Protein AF-A0A5K1DNN4-F1 (afdb_monomer_lite)

Secondary structure (DSSP, 8-state):
--SSHHHHHT-STTSHHHHHHHHHHHHHHIIIIIIHHHHHHHHHHHHHHHHHHHHHHHHH--HHHH--

Sequence (68 aa):
AGRSDHARSLGPKGSDPHKAAVIGDTIGDPLKDTSGPSLNILIKLMAVESLVFAPFFAAHGGILFKWL

Structure (mmCIF, N/CA/C/O backbone):
data_AF-A0A5K1DNN4-F1
#
_entry.id   AF-A0A5K1DNN4-F1
#
loop_
_atom_site.group_PDB
_atom_site.id
_atom_site.type_symbol
_atom_site.label_atom_id
_atom_site.label_alt_id
_atom_site.label_comp_id
_atom_site.label_asym_id
_atom_site.label_entity_id
_atom_site.label_seq_id
_atom_site.pdbx_PDB_ins_code
_atom_site.Cartn_x
_atom_site.Cartn_y
_atom_site.Cartn_z
_atom_site.occupancy
_atom_site.B_iso_or_equiv
_atom_site.auth_seq_id
_atom_site.auth_comp_id
_atom_site.auth_asym_id
_atom_site.auth_atom_id
_atom_site.pdbx_PDB_model_num
ATOM 1 N N . ALA A 1 1 ? -6.144 -4.268 28.872 1.00 49.97 1 ALA A N 1
ATOM 2 C CA . ALA A 1 1 ? -6.835 -2.969 28.969 1.00 49.97 1 ALA A CA 1
ATOM 3 C C . ALA A 1 1 ? -6.053 -2.094 29.940 1.00 49.97 1 ALA A C 1
ATOM 5 O O . ALA A 1 1 ? -6.065 -2.394 31.123 1.00 49.97 1 ALA A O 1
ATOM 6 N N . GLY A 1 2 ? -5.291 -1.134 29.402 1.00 52.59 2 GLY A N 1
ATOM 7 C CA . GLY A 1 2 ? -4.770 0.051 30.096 1.00 52.59 2 GLY A CA 1
ATOM 8 C C . GLY A 1 2 ? -3.991 -0.125 31.404 1.00 52.59 2 GLY A C 1
ATOM 9 O O . GLY A 1 2 ? -4.596 -0.233 32.460 1.00 52.59 2 GLY A O 1
ATOM 10 N N . ARG A 1 3 ? -2.654 -0.038 31.361 1.00 61.38 3 ARG A N 1
ATOM 11 C CA . ARG A 1 3 ? -1.806 0.104 32.567 1.00 61.38 3 ARG A CA 1
ATOM 12 C C . ARG A 1 3 ? -1.744 1.542 33.120 1.00 61.38 3 ARG A C 1
ATOM 14 O O . ARG A 1 3 ? -1.065 1.750 34.116 1.00 61.38 3 ARG A O 1
ATOM 21 N N . SER A 1 4 ? -2.406 2.516 32.489 1.00 78.62 4 SER A N 1
ATOM 22 C CA . SER A 1 4 ? -2.424 3.918 32.929 1.00 78.62 4 SER A CA 1
ATOM 23 C C . SER A 1 4 ? -3.717 4.271 33.666 1.00 78.62 4 SER A C 1
ATOM 25 O O . SER A 1 4 ? -4.787 3.746 33.348 1.00 78.62 4 SER A O 1
ATOM 27 N N . ASP A 1 5 ? -3.634 5.210 34.611 1.00 74.44 5 ASP A N 1
ATOM 28 C CA . ASP A 1 5 ? -4.794 5.683 35.380 1.00 74.44 5 ASP A CA 1
ATOM 29 C C . ASP A 1 5 ? -5.868 6.319 34.479 1.00 74.44 5 ASP A C 1
ATOM 31 O O . ASP A 1 5 ? -7.062 6.108 34.688 1.00 74.44 5 ASP A O 1
ATOM 35 N N . HIS A 1 6 ? -5.455 6.976 33.388 1.00 72.19 6 HIS A N 1
ATOM 36 C CA . HIS A 1 6 ? -6.359 7.466 32.341 1.00 72.19 6 HIS A CA 1
ATOM 37 C C . HIS A 1 6 ? -7.119 6.350 31.620 1.00 72.19 6 HIS A C 1
ATOM 39 O O . HIS A 1 6 ? -8.281 6.520 31.278 1.00 72.19 6 HIS A O 1
ATOM 45 N N . ALA A 1 7 ? -6.501 5.195 31.376 1.00 70.81 7 ALA A N 1
ATOM 46 C CA . ALA A 1 7 ? -7.195 4.097 30.712 1.00 70.81 7 ALA A CA 1
ATOM 47 C C . ALA A 1 7 ? -8.190 3.384 31.646 1.00 70.81 7 ALA A C 1
ATOM 49 O O . ALA A 1 7 ? -9.150 2.783 31.170 1.00 70.81 7 ALA A O 1
ATOM 50 N N . ARG A 1 8 ? -7.988 3.475 32.969 1.00 70.38 8 ARG A N 1
ATOM 51 C CA . ARG A 1 8 ? -8.944 3.005 33.984 1.00 70.38 8 ARG A CA 1
ATOM 52 C C . ARG A 1 8 ? -10.166 3.915 34.121 1.00 70.38 8 ARG A C 1
ATOM 54 O O . ARG A 1 8 ? -11.252 3.404 34.383 1.00 70.38 8 ARG A O 1
ATOM 61 N N . SER A 1 9 ? -10.018 5.228 33.926 1.00 81.06 9 SER A N 1
ATOM 62 C CA . SER A 1 9 ? -11.137 6.178 34.035 1.00 81.06 9 SER A CA 1
ATOM 63 C C . SER A 1 9 ? -12.119 6.127 32.856 1.00 81.06 9 SER A C 1
ATOM 65 O O . SER A 1 9 ? -13.252 6.577 32.991 1.00 81.06 9 SER A O 1
ATOM 67 N N . LEU A 1 10 ? -11.735 5.514 31.730 1.00 83.94 10 LEU A N 1
ATOM 68 C CA . LEU A 1 10 ? -12.580 5.332 30.535 1.00 83.94 10 LEU A CA 1
ATOM 69 C C . LEU A 1 10 ? -13.633 4.208 30.676 1.00 83.94 10 LEU A C 1
ATOM 71 O O . LEU A 1 10 ? -14.383 3.908 29.743 1.00 83.94 10 LEU A O 1
ATOM 75 N N . GLY A 1 11 ? -13.725 3.603 31.860 1.00 82.50 11 GLY A N 1
ATOM 76 C CA . GLY A 1 11 ? -14.724 2.595 32.192 1.00 82.50 11 GLY A CA 1
ATOM 77 C C . GLY A 1 11 ? -14.356 1.169 31.757 1.00 82.50 11 GLY A C 1
ATOM 78 O O . GLY A 1 11 ? -13.334 0.936 31.105 1.00 82.50 11 GLY A O 1
ATOM 79 N N . PRO A 1 12 ? -15.167 0.177 32.166 1.00 87.62 12 PRO A N 1
ATOM 80 C CA . PRO A 1 12 ? -14.919 -1.234 31.882 1.00 87.62 12 PRO A CA 1
ATOM 81 C C . PRO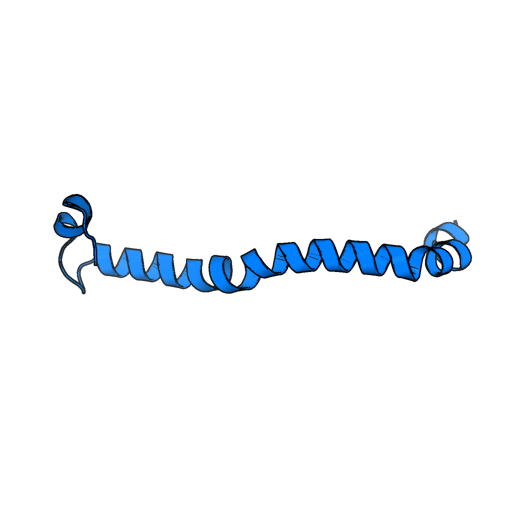 A 1 12 ? -15.226 -1.595 30.419 1.00 87.62 12 PRO A C 1
ATOM 83 O O . PRO A 1 12 ? -15.824 -0.822 29.673 1.00 87.62 12 PRO A O 1
ATOM 86 N N . LYS A 1 13 ? -14.863 -2.817 30.004 1.00 88.19 13 LYS A N 1
ATOM 87 C CA . LYS A 1 13 ? -15.254 -3.348 28.687 1.00 88.19 13 LYS A CA 1
ATOM 88 C C . LYS A 1 13 ? -16.775 -3.269 28.512 1.00 88.19 13 LYS A C 1
ATOM 90 O O . LYS A 1 13 ? -17.521 -3.664 29.401 1.00 88.19 13 LYS A O 1
ATOM 95 N N . GLY A 1 14 ? -17.207 -2.779 27.356 1.00 89.06 14 GLY A N 1
ATOM 96 C CA . GLY A 1 14 ? -18.615 -2.548 27.026 1.00 89.06 14 GLY A CA 1
ATOM 97 C C . GLY A 1 14 ? -19.086 -1.108 27.253 1.00 89.06 14 GLY A C 1
ATOM 98 O O . GLY A 1 14 ? -20.162 -0.766 26.763 1.00 89.06 14 GLY A O 1
ATOM 99 N N . SER A 1 15 ? -18.283 -0.262 27.917 1.00 92.69 15 SER A N 1
ATOM 100 C CA . SER A 1 15 ? -18.531 1.182 28.008 1.00 92.69 15 SER A CA 1
ATOM 101 C C . SER A 1 15 ? -18.484 1.855 26.630 1.00 92.69 15 SER A C 1
ATOM 103 O O . SER A 1 15 ? -17.889 1.334 25.681 1.00 92.69 15 SER A O 1
ATOM 105 N N . ASP A 1 16 ? -19.078 3.039 26.506 1.00 94.19 16 ASP A N 1
ATOM 106 C CA . ASP A 1 16 ? -19.053 3.786 25.243 1.00 94.19 16 ASP A CA 1
ATOM 107 C C . ASP A 1 16 ? -17.628 4.172 24.799 1.00 94.19 16 ASP A C 1
ATOM 109 O O . ASP A 1 16 ? -17.307 3.963 23.624 1.00 94.19 16 ASP A O 1
ATOM 113 N N . PRO A 1 17 ? -16.712 4.595 25.700 1.00 92.62 17 PRO A N 1
ATOM 114 C CA . PRO A 1 17 ? -15.304 4.763 25.343 1.00 92.62 17 PRO A CA 1
ATOM 115 C C . PRO A 1 17 ? -14.641 3.477 24.832 1.00 92.62 17 PRO A C 1
ATOM 117 O O . PRO A 1 17 ? -13.822 3.529 23.915 1.00 92.62 17 PRO A O 1
ATOM 120 N N . HIS A 1 18 ? -15.004 2.307 25.376 1.00 93.00 18 HIS A N 1
ATOM 121 C CA . HIS A 1 18 ? -14.484 1.030 24.889 1.00 93.00 18 HIS A 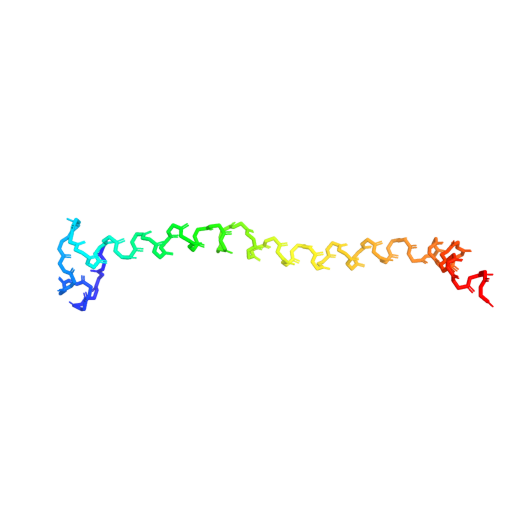CA 1
ATOM 122 C C . HIS A 1 18 ? -14.949 0.735 23.460 1.00 93.00 18 HIS A C 1
ATOM 124 O O . HIS A 1 18 ? -14.133 0.347 22.627 1.00 93.00 18 HIS A O 1
ATOM 130 N N . LYS A 1 19 ? -16.234 0.950 23.157 1.00 94.31 19 LYS A N 1
ATOM 131 C CA . LYS A 1 19 ? -16.773 0.750 21.802 1.00 94.31 19 LYS A CA 1
ATOM 132 C C . LYS A 1 19 ? -16.099 1.675 20.787 1.00 94.31 19 LYS A C 1
ATOM 134 O O . LYS A 1 19 ? -15.722 1.215 19.715 1.00 94.31 19 LYS A O 1
ATOM 139 N N . ALA A 1 20 ? -15.884 2.943 21.140 1.00 94.69 20 ALA A N 1
ATOM 140 C CA . ALA A 1 20 ? -15.170 3.888 20.282 1.00 94.69 20 ALA A CA 1
ATOM 141 C C . ALA A 1 20 ? -13.722 3.440 20.001 1.00 94.69 20 ALA A C 1
ATOM 143 O O . ALA A 1 20 ? -13.270 3.495 18.858 1.00 94.69 20 ALA A O 1
ATOM 144 N N . ALA A 1 21 ? -13.015 2.928 21.015 1.00 93.88 21 ALA A N 1
ATOM 145 C CA . ALA A 1 21 ? -11.669 2.385 20.840 1.00 93.88 21 ALA A CA 1
ATOM 146 C C . ALA A 1 21 ? -11.647 1.148 19.923 1.00 93.88 21 ALA A C 1
ATOM 148 O O . ALA A 1 21 ? -10.749 1.029 19.095 1.00 93.88 21 ALA A O 1
ATOM 149 N N . VAL A 1 22 ? -12.647 0.262 20.022 1.00 96.00 22 VAL A N 1
ATOM 150 C CA . VAL A 1 22 ? -12.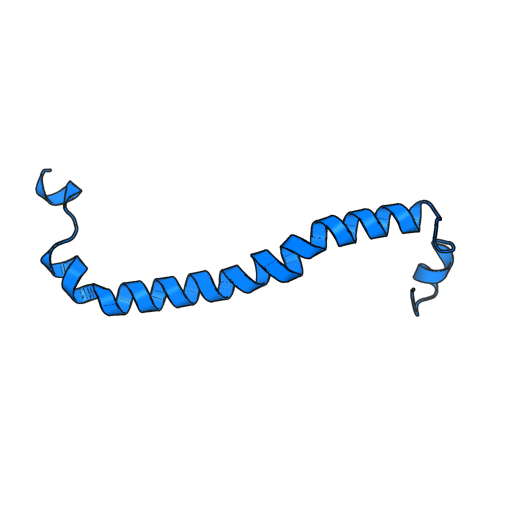778 -0.910 19.135 1.00 96.00 22 VAL A CA 1
ATOM 151 C C . VAL A 1 22 ? -13.004 -0.488 17.682 1.00 96.00 22 VAL A C 1
ATOM 153 O O . VAL A 1 22 ? -12.402 -1.073 16.786 1.00 96.00 22 VAL A O 1
ATOM 156 N N . ILE A 1 23 ? -13.817 0.545 17.434 1.00 97.00 23 ILE A N 1
ATOM 157 C CA . ILE A 1 23 ? -14.005 1.091 16.079 1.00 97.00 23 ILE A CA 1
ATOM 158 C C . ILE A 1 23 ? -12.672 1.611 15.527 1.00 97.00 23 ILE A C 1
ATOM 160 O O . ILE A 1 23 ? -12.310 1.286 14.397 1.00 97.00 23 ILE A O 1
ATOM 164 N N . GLY A 1 24 ? -11.925 2.376 16.328 1.00 97.31 24 GLY A N 1
ATOM 165 C CA . GLY A 1 24 ? -10.606 2.876 15.937 1.00 97.31 24 GLY A CA 1
ATOM 166 C C . GLY A 1 24 ? -9.618 1.754 15.607 1.00 97.31 24 GLY A C 1
ATOM 167 O O . GLY A 1 24 ? -8.915 1.839 14.603 1.00 97.31 24 GLY A O 1
ATOM 168 N N . ASP A 1 25 ? -9.606 0.684 16.404 1.00 96.44 25 ASP A N 1
ATOM 169 C CA . ASP A 1 25 ? -8.742 -0.476 16.171 1.00 96.44 25 ASP A CA 1
ATOM 170 C C . ASP A 1 25 ? -9.136 -1.230 14.895 1.00 96.44 25 ASP A C 1
ATOM 172 O O . ASP A 1 25 ? -8.285 -1.476 14.050 1.00 96.44 25 ASP A O 1
ATOM 176 N N . THR A 1 26 ? -10.436 -1.454 14.679 1.00 96.62 26 THR A N 1
ATOM 177 C CA . THR A 1 26 ? -10.955 -2.179 13.504 1.00 96.62 26 THR A CA 1
ATOM 178 C C . THR A 1 26 ? -10.659 -1.442 12.191 1.00 96.62 26 THR A C 1
ATOM 180 O O . THR A 1 26 ? -10.374 -2.067 11.173 1.00 96.62 26 THR A O 1
ATOM 183 N N . ILE A 1 27 ? -10.709 -0.103 12.191 1.00 97.19 27 ILE A N 1
ATOM 184 C CA . ILE A 1 27 ? -10.280 0.709 11.037 1.00 97.19 27 ILE A CA 1
ATOM 185 C C . ILE A 1 27 ? -8.752 0.671 10.896 1.00 97.19 27 ILE A C 1
ATOM 187 O O . ILE A 1 27 ? -8.223 0.645 9.784 1.00 97.19 27 ILE A O 1
ATOM 191 N N . GLY A 1 28 ? -8.038 0.685 12.021 1.00 97.88 28 GLY A N 1
ATOM 192 C CA . GLY A 1 28 ? -6.583 0.694 12.068 1.00 97.88 28 GLY A CA 1
ATOM 193 C C . GLY A 1 28 ? -5.938 -0.621 11.635 1.00 97.88 28 GLY A C 1
ATOM 194 O O . GLY A 1 28 ? -4.874 -0.565 11.034 1.00 97.88 28 GLY A O 1
ATOM 195 N N . ASP A 1 29 ? -6.557 -1.773 11.897 1.00 97.88 29 ASP A N 1
ATOM 196 C CA . ASP A 1 29 ? -6.057 -3.117 11.560 1.00 97.88 29 ASP A CA 1
ATOM 197 C C . ASP A 1 29 ? -5.621 -3.245 10.088 1.00 97.88 29 ASP A C 1
ATOM 199 O O . ASP A 1 29 ? -4.438 -3.488 9.829 1.00 97.88 29 ASP A O 1
ATOM 203 N N . PRO A 1 30 ? -6.482 -2.998 9.078 1.00 97.62 30 PRO A N 1
ATOM 204 C CA . PRO A 1 30 ? -6.052 -3.107 7.685 1.00 97.62 30 PRO A CA 1
ATOM 205 C C . PRO A 1 30 ? -4.980 -2.071 7.317 1.00 97.62 30 PRO A C 1
ATOM 207 O O . PRO A 1 30 ? -4.127 -2.336 6.470 1.00 97.62 30 PRO A O 1
ATOM 210 N N . LEU A 1 31 ? -4.984 -0.894 7.950 1.00 97.19 31 LEU A N 1
ATOM 211 C CA . LEU A 1 31 ? -4.007 0.156 7.668 1.00 97.19 31 LEU A CA 1
ATOM 212 C C . LEU A 1 31 ? -2.626 -0.174 8.239 1.00 97.19 31 LEU A C 1
ATOM 214 O O . LEU A 1 31 ? -1.628 0.016 7.546 1.00 97.19 31 LEU A O 1
ATOM 218 N N . LYS A 1 32 ? -2.561 -0.662 9.479 1.00 93.81 32 LYS A N 1
ATOM 219 C CA . LYS A 1 32 ? -1.307 -0.895 10.201 1.00 93.81 32 LYS A CA 1
ATOM 220 C C . LYS A 1 32 ? -0.715 -2.279 9.938 1.00 93.81 32 LYS A C 1
ATOM 222 O O . LYS A 1 32 ? 0.506 -2.393 9.910 1.00 93.81 32 LYS A O 1
ATOM 227 N N . ASP A 1 33 ? -1.548 -3.288 9.687 1.00 96.19 33 ASP A N 1
ATOM 228 C CA . ASP A 1 33 ? -1.093 -4.676 9.552 1.00 96.19 33 ASP A CA 1
ATOM 229 C C . ASP A 1 33 ? -1.039 -5.153 8.096 1.00 96.19 33 ASP A C 1
ATOM 231 O O . ASP A 1 33 ? -0.302 -6.085 7.783 1.00 96.19 33 ASP A O 1
ATOM 235 N N . THR A 1 34 ? -1.783 -4.511 7.186 1.00 94.38 34 THR A N 1
ATOM 236 C CA . THR A 1 34 ? -1.819 -4.900 5.765 1.00 94.38 34 THR A CA 1
ATOM 237 C C . THR A 1 34 ? -1.210 -3.820 4.874 1.00 94.38 34 THR A C 1
ATOM 239 O O . THR A 1 34 ? -0.067 -3.943 4.438 1.00 94.38 34 THR A O 1
ATOM 242 N N . SER A 1 35 ? -1.936 -2.728 4.631 1.00 95.88 35 SER A N 1
ATOM 243 C CA . SER A 1 35 ? -1.558 -1.733 3.622 1.00 95.88 35 SER A CA 1
ATOM 244 C C . SER A 1 35 ? -0.268 -0.992 3.974 1.00 95.88 35 SER A C 1
ATOM 246 O O . SER A 1 35 ? 0.590 -0.809 3.113 1.00 95.88 35 SER A O 1
ATOM 248 N N . GLY A 1 36 ? -0.100 -0.594 5.239 1.00 96.81 36 GLY A N 1
ATOM 249 C CA . GLY A 1 36 ? 1.080 0.127 5.716 1.00 96.81 36 GLY A CA 1
ATOM 250 C C . GLY A 1 36 ? 2.381 -0.640 5.456 1.00 96.81 36 GLY A C 1
ATOM 251 O O . GLY A 1 36 ? 3.239 -0.133 4.728 1.00 96.81 36 GLY A O 1
ATOM 252 N N . PRO A 1 37 ? 2.534 -1.876 5.969 1.00 97.31 37 PRO A N 1
ATOM 253 C CA . PRO A 1 37 ? 3.717 -2.694 5.710 1.00 97.31 37 PRO A CA 1
ATOM 254 C C . PRO A 1 37 ? 3.940 -3.004 4.219 1.00 97.31 37 PRO A C 1
ATOM 25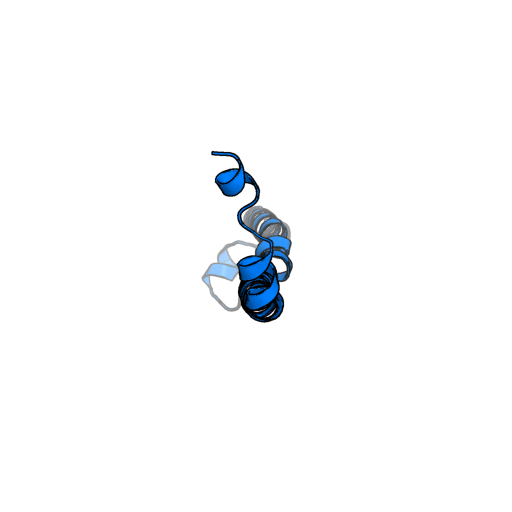6 O O . PRO A 1 37 ? 5.088 -3.015 3.763 1.00 97.31 37 PRO A O 1
ATOM 259 N N . SER A 1 38 ? 2.871 -3.205 3.434 1.00 97.81 38 SER A N 1
ATOM 260 C CA . SER A 1 38 ? 2.974 -3.501 1.996 1.00 97.81 38 SER A CA 1
ATOM 261 C C . SER A 1 38 ? 3.580 -2.362 1.173 1.00 97.81 38 SER A C 1
ATOM 263 O O . SER A 1 38 ? 4.278 -2.636 0.196 1.00 97.81 38 SER A O 1
ATOM 265 N N . LEU A 1 39 ? 3.393 -1.096 1.561 1.00 98.06 39 LEU A N 1
ATOM 266 C CA . LEU A 1 39 ? 3.927 0.048 0.808 1.00 98.06 39 LEU A CA 1
ATOM 267 C C . LEU A 1 39 ? 5.460 0.071 0.752 1.00 98.06 39 LEU A C 1
ATOM 269 O O . LEU A 1 39 ? 6.041 0.415 -0.277 1.00 98.06 39 LEU A O 1
ATOM 273 N N . ASN A 1 40 ? 6.139 -0.348 1.820 1.00 96.00 40 ASN A N 1
ATOM 274 C CA . ASN A 1 40 ? 7.600 -0.455 1.812 1.00 96.00 40 ASN A CA 1
ATOM 275 C C . ASN A 1 40 ? 8.086 -1.524 0.817 1.00 96.00 40 ASN A C 1
ATOM 277 O O . ASN A 1 40 ? 9.102 -1.332 0.149 1.00 96.00 40 ASN A O 1
ATOM 281 N N . ILE A 1 41 ? 7.357 -2.636 0.700 1.00 97.75 41 ILE A N 1
ATOM 282 C CA . ILE A 1 41 ? 7.673 -3.689 -0.270 1.00 97.75 41 ILE A CA 1
ATOM 283 C C . ILE A 1 41 ? 7.396 -3.188 -1.687 1.00 97.75 41 ILE A C 1
ATOM 285 O O . ILE A 1 41 ? 8.262 -3.340 -2.542 1.00 97.75 41 ILE A O 1
ATOM 289 N N . LEU A 1 42 ? 6.252 -2.536 -1.913 1.00 98.31 42 LEU A N 1
ATOM 290 C CA . LEU A 1 42 ? 5.876 -1.953 -3.203 1.00 98.31 42 LEU A CA 1
ATOM 291 C C . LEU A 1 42 ? 6.998 -1.067 -3.763 1.00 98.31 42 LEU A C 1
ATOM 293 O O . LEU A 1 42 ? 7.435 -1.263 -4.892 1.00 98.31 42 LEU A O 1
ATOM 297 N N . ILE A 1 43 ? 7.506 -0.128 -2.960 1.00 98.25 43 ILE A N 1
ATOM 298 C CA . ILE A 1 43 ? 8.552 0.812 -3.390 1.00 98.25 43 ILE A CA 1
ATOM 299 C C . ILE A 1 43 ? 9.843 0.073 -3.760 1.00 98.25 43 ILE A C 1
ATOM 301 O O . ILE A 1 43 ? 10.438 0.341 -4.803 1.00 98.25 43 ILE A O 1
ATOM 305 N N . LYS A 1 44 ? 10.276 -0.878 -2.925 1.00 96.88 44 LYS A N 1
ATOM 306 C CA . LYS A 1 44 ? 11.505 -1.645 -3.177 1.00 96.88 44 LYS A CA 1
ATOM 307 C C . LYS A 1 44 ? 11.375 -2.545 -4.400 1.00 96.88 44 LYS A C 1
ATOM 309 O O . LYS A 1 44 ? 12.324 -2.661 -5.170 1.00 96.88 44 LYS A O 1
ATOM 314 N N . LEU A 1 45 ? 10.210 -3.156 -4.580 1.00 98.12 45 LEU A N 1
ATOM 315 C CA . LEU A 1 45 ? 9.940 -4.046 -5.697 1.00 98.12 45 LEU A CA 1
ATOM 316 C C . LEU A 1 45 ? 9.907 -3.263 -7.009 1.00 98.12 45 LEU A C 1
ATOM 318 O O . LEU A 1 45 ? 10.642 -3.628 -7.918 1.00 98.12 45 LEU A O 1
ATOM 322 N N . MET A 1 46 ? 9.186 -2.136 -7.074 1.00 98.31 46 MET A N 1
ATOM 323 C CA . MET A 1 46 ? 9.183 -1.267 -8.260 1.00 98.31 46 MET A CA 1
ATOM 324 C C . MET A 1 46 ? 10.591 -0.788 -8.634 1.00 98.31 46 MET A C 1
ATOM 326 O O . MET A 1 46 ? 10.923 -0.733 -9.818 1.00 98.31 46 MET A O 1
ATOM 330 N N . ALA A 1 47 ? 11.441 -0.466 -7.651 1.00 98.38 47 ALA A N 1
ATOM 331 C CA . ALA A 1 47 ? 12.816 -0.040 -7.910 1.00 98.38 47 ALA A CA 1
ATOM 332 C C . ALA A 1 47 ? 13.663 -1.154 -8.551 1.00 98.38 47 ALA A C 1
ATOM 334 O O . ALA A 1 47 ? 14.352 -0.913 -9.543 1.00 98.38 47 ALA A O 1
ATOM 335 N N . VAL A 1 48 ? 13.601 -2.376 -8.013 1.00 98.12 48 VAL A N 1
ATOM 336 C CA . VAL A 1 48 ? 14.363 -3.517 -8.547 1.00 98.12 48 VAL A CA 1
ATOM 337 C C . VAL A 1 48 ? 13.792 -3.989 -9.884 1.00 98.12 48 VAL A C 1
ATOM 339 O O . VAL A 1 48 ? 14.561 -4.246 -10.805 1.00 98.12 48 VAL A O 1
ATOM 342 N N . GLU A 1 49 ? 12.467 -4.046 -10.027 1.00 98.44 49 GLU A N 1
ATOM 343 C CA . GLU A 1 49 ? 11.792 -4.358 -11.291 1.00 98.44 49 GLU A CA 1
ATOM 344 C C . GLU A 1 49 ? 12.227 -3.385 -12.394 1.00 98.44 49 GLU A C 1
ATOM 346 O O . GLU A 1 49 ? 12.695 -3.810 -13.450 1.00 98.44 49 GLU A O 1
ATOM 351 N N . SER A 1 50 ? 12.193 -2.077 -12.114 1.00 98.38 50 SER A N 1
ATOM 352 C CA . SER A 1 50 ? 12.652 -1.048 -13.054 1.00 98.38 50 SER A CA 1
ATOM 353 C C . SER A 1 50 ? 14.123 -1.221 -13.431 1.00 98.38 50 SER A C 1
ATOM 355 O O . SER A 1 50 ? 14.481 -1.047 -14.593 1.00 98.38 50 SER A O 1
ATOM 357 N N . LEU A 1 51 ? 14.983 -1.581 -12.471 1.00 98.06 51 LEU A N 1
ATOM 358 C CA . LEU A 1 51 ? 16.411 -1.775 -12.719 1.00 98.06 51 LEU A CA 1
ATOM 359 C C . LEU A 1 51 ? 16.684 -3.002 -13.599 1.00 98.06 51 LEU A C 1
ATOM 361 O O . LEU A 1 51 ? 17.495 -2.923 -14.518 1.00 98.06 51 LEU A O 1
ATOM 365 N N . VAL A 1 52 ? 16.002 -4.122 -13.349 1.00 98.44 52 VAL A N 1
ATOM 366 C CA . VAL A 1 52 ? 16.155 -5.352 -14.142 1.00 98.4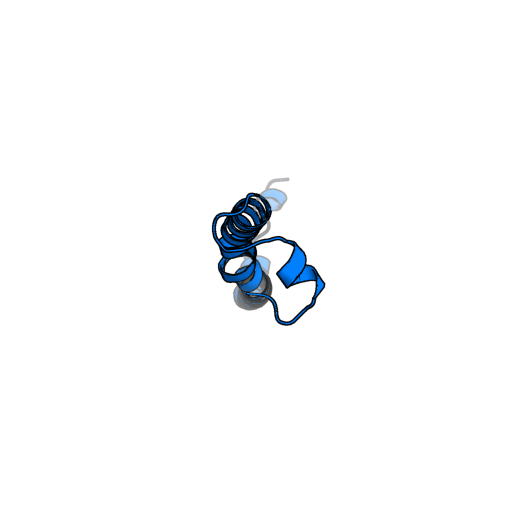4 52 VAL A CA 1
ATOM 367 C C . VAL A 1 52 ? 15.684 -5.137 -15.583 1.00 98.44 52 VAL A C 1
ATOM 369 O O . VAL A 1 52 ? 16.360 -5.561 -16.520 1.00 98.44 52 VAL A O 1
ATOM 372 N N . PHE A 1 53 ? 14.561 -4.440 -15.777 1.00 98.31 53 PHE A N 1
ATOM 373 C CA . PHE A 1 53 ? 14.008 -4.162 -17.106 1.00 98.31 53 PHE A CA 1
ATOM 374 C C . PHE A 1 53 ? 14.581 -2.906 -17.782 1.00 98.31 53 PHE A C 1
ATOM 376 O O . PHE A 1 53 ? 14.243 -2.635 -18.935 1.00 98.31 53 PHE A O 1
ATOM 383 N N . ALA A 1 54 ? 15.486 -2.170 -17.131 1.00 98.12 54 ALA A N 1
ATOM 384 C CA . ALA A 1 54 ? 16.078 -0.940 -17.657 1.00 98.12 54 ALA A CA 1
ATOM 385 C C . ALA A 1 54 ? 16.591 -1.044 -19.113 1.00 98.12 54 ALA A C 1
ATOM 387 O O . ALA A 1 54 ? 16.179 -0.217 -19.931 1.00 98.12 54 ALA A O 1
ATOM 388 N N . PRO A 1 55 ? 17.4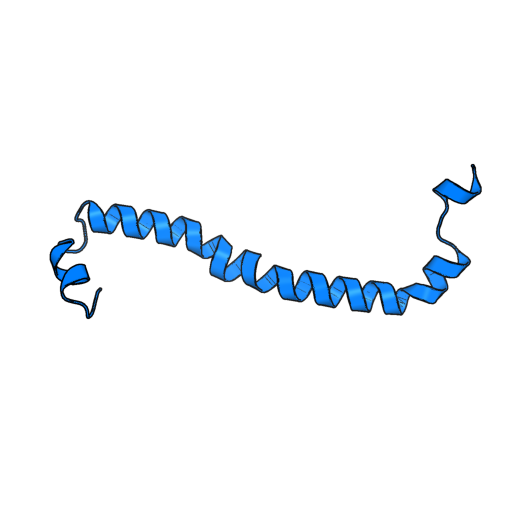21 -2.037 -19.508 1.00 97.88 55 PRO A N 1
ATOM 389 C CA . PRO A 1 55 ? 17.889 -2.135 -20.894 1.00 97.88 55 PRO A CA 1
ATOM 390 C C . PRO A 1 55 ? 16.757 -2.448 -21.883 1.00 97.88 55 PRO A C 1
ATOM 392 O O . PRO A 1 55 ? 16.770 -1.958 -23.011 1.00 97.88 55 PRO A O 1
ATOM 395 N N . PHE A 1 56 ? 15.753 -3.225 -21.467 1.00 98.12 56 PHE A N 1
ATOM 396 C CA . PHE A 1 56 ? 14.598 -3.540 -22.306 1.00 98.12 56 PHE A CA 1
ATOM 397 C C . PHE A 1 56 ? 13.747 -2.293 -22.568 1.00 98.12 56 PHE A C 1
ATOM 399 O O . PHE A 1 56 ? 13.440 -1.996 -23.724 1.00 98.12 56 PHE A O 1
ATOM 406 N N . PHE A 1 57 ? 13.428 -1.532 -21.516 1.00 97.25 57 PHE A N 1
ATOM 407 C CA . PHE A 1 57 ? 12.684 -0.280 -21.633 1.00 97.25 57 PHE A CA 1
ATOM 408 C C . PHE A 1 57 ? 13.456 0.785 -22.414 1.00 97.25 57 PHE A C 1
ATOM 410 O O . PHE A 1 57 ? 12.846 1.512 -23.191 1.00 97.25 57 PHE A O 1
ATOM 417 N N . ALA A 1 58 ? 14.783 0.853 -22.280 1.00 96.38 58 ALA A N 1
ATOM 418 C CA . ALA A 1 58 ? 15.600 1.772 -23.070 1.00 96.38 58 ALA A CA 1
ATOM 419 C C . ALA A 1 58 ? 15.586 1.428 -24.570 1.00 96.38 58 ALA A C 1
ATOM 421 O O . ALA A 1 58 ? 15.541 2.327 -25.404 1.00 96.38 58 ALA A O 1
ATOM 422 N N . ALA A 1 59 ? 15.603 0.139 -24.922 1.00 96.62 59 ALA A N 1
ATOM 423 C CA . ALA A 1 59 ? 15.633 -0.300 -26.317 1.00 96.62 59 ALA A CA 1
ATOM 424 C C . ALA A 1 59 ? 14.250 -0.299 -27.003 1.00 96.62 59 ALA A C 1
ATOM 426 O O . ALA A 1 59 ? 14.166 -0.041 -28.203 1.00 96.62 59 ALA A O 1
ATOM 427 N N . HIS A 1 60 ? 13.169 -0.588 -26.268 1.00 95.62 60 HIS A N 1
ATOM 428 C CA . HIS A 1 60 ? 11.834 -0.829 -26.847 1.00 95.62 60 HIS A CA 1
ATOM 429 C C . HIS A 1 60 ? 10.709 0.026 -26.239 1.00 95.62 60 HIS A C 1
ATOM 431 O O . HIS A 1 60 ? 9.566 -0.055 -26.691 1.00 95.62 60 HIS A O 1
ATOM 437 N N . GLY A 1 61 ? 10.998 0.817 -25.205 1.00 93.81 61 GLY A N 1
ATOM 438 C CA . GLY A 1 61 ? 10.022 1.659 -24.516 1.00 93.81 61 GLY A CA 1
ATOM 439 C C . GLY A 1 61 ? 9.724 2.975 -25.236 1.00 93.81 61 GLY A C 1
ATOM 440 O O . GLY A 1 61 ? 10.110 3.195 -26.381 1.00 93.81 61 GLY A O 1
ATOM 441 N N . GLY A 1 62 ? 8.986 3.862 -24.560 1.00 93.75 62 GLY A N 1
ATOM 442 C CA . GLY A 1 62 ? 8.665 5.194 -25.090 1.00 93.75 62 GLY A CA 1
ATOM 443 C C . GLY A 1 62 ? 7.746 5.183 -26.315 1.00 93.75 62 GLY A C 1
ATOM 444 O O . GLY A 1 62 ? 7.737 6.148 -27.072 1.00 93.75 62 GLY A O 1
ATOM 445 N N . ILE A 1 63 ? 6.965 4.112 -26.508 1.00 95.88 63 ILE A N 1
ATOM 446 C CA . ILE A 1 63 ? 6.133 3.883 -27.702 1.00 95.88 63 ILE A CA 1
ATOM 447 C C . ILE A 1 63 ? 5.267 5.103 -28.031 1.00 95.88 63 ILE A C 1
ATOM 449 O O . ILE A 1 63 ? 5.198 5.491 -29.190 1.00 95.88 63 ILE A O 1
ATOM 453 N N . LEU A 1 64 ? 4.658 5.741 -27.027 1.00 94.25 64 LEU A N 1
ATOM 454 C CA . LEU A 1 64 ? 3.821 6.924 -27.240 1.00 94.25 64 LEU A CA 1
ATOM 455 C C . LEU A 1 64 ? 4.599 8.102 -27.856 1.00 94.25 64 LEU A C 1
ATOM 457 O O . LEU A 1 64 ? 4.089 8.756 -28.756 1.00 94.25 64 LEU A O 1
ATOM 461 N N . PHE A 1 65 ? 5.839 8.336 -27.420 1.00 93.31 65 PHE A N 1
ATOM 462 C CA . PHE A 1 65 ? 6.700 9.404 -27.944 1.00 93.31 65 PHE A CA 1
ATOM 463 C C . PHE A 1 65 ? 7.351 9.055 -29.285 1.00 93.31 65 PHE A C 1
ATOM 465 O O . PHE A 1 65 ? 7.905 9.930 -29.930 1.00 93.31 65 PHE A O 1
ATOM 472 N N . LYS A 1 66 ? 7.301 7.790 -29.717 1.00 83.88 66 LYS A N 1
ATOM 473 C CA . LYS A 1 66 ? 7.842 7.362 -31.014 1.00 83.88 66 LYS A CA 1
ATOM 474 C C . LYS A 1 66 ? 6.948 7.766 -32.193 1.00 83.88 66 LYS A C 1
ATOM 476 O O . LYS A 1 66 ? 7.421 7.813 -33.324 1.00 83.88 66 LYS A O 1
ATOM 481 N N . TRP A 1 67 ? 5.663 8.001 -31.930 1.00 80.62 67 TRP A N 1
ATOM 482 C CA . TRP A 1 67 ? 4.658 8.387 -32.927 1.00 80.62 67 TRP A CA 1
ATOM 483 C C . TRP A 1 67 ? 4.317 9.883 -32.902 1.00 80.62 67 TRP A C 1
ATOM 485 O O . TRP A 1 67 ? 3.471 10.313 -33.686 1.00 80.62 67 TRP A O 1
ATOM 495 N N . LEU A 1 68 ? 4.938 10.643 -31.995 1.00 74.38 68 LEU A N 1
ATOM 496 C CA . LEU A 1 68 ? 4.850 12.099 -31.909 1.00 74.38 68 LEU A CA 1
ATOM 497 C C . LEU A 1 68 ? 6.067 12.718 -32.606 1.00 74.38 68 LEU A C 1
ATOM 499 O O . LEU A 1 68 ? 5.869 13.704 -33.344 1.00 74.38 68 LEU A O 1
#

Organism: NCBI:txid210225

Foldseek 3Di:
DDPDPVVVVQDDCPGPSNVVVVVVVVVCCCVPPPPVVVVVVVVVVVVVVCVVCVVVCVVPNPVVVVVD

Radius of gyration: 24.13 Å; chains: 1; bounding box: 37×18×68 Å

InterPro domains:
  IPR004131 Pyrophosphate-energised proton pump [PF03030] (9-53)
  IPR004131 Pyrophosphate-energised proton pump [PTHR31998] (1-57)

pLDDT: mean 91.19, std 10.85, range [49.97, 98.44]